Protein AF-A0A924BT52-F1 (afdb_monomer_lite)

Structure (mmCIF, N/CA/C/O backbone):
data_AF-A0A924BT52-F1
#
_entry.id   AF-A0A924BT52-F1
#
loop_
_atom_site.group_PDB
_atom_site.id
_atom_site.type_symbol
_atom_site.label_atom_id
_atom_site.label_alt_id
_atom_site.label_comp_id
_atom_site.label_asym_id
_atom_site.label_entity_id
_atom_site.label_seq_id
_atom_site.pdbx_PDB_ins_code
_atom_site.Cartn_x
_atom_site.Cartn_y
_atom_site.Cartn_z
_atom_site.occupancy
_atom_site.B_iso_or_equiv
_atom_site.auth_seq_id
_atom_site.auth_comp_id
_atom_site.auth_asym_id
_atom_site.auth_atom_id
_atom_site.pdbx_PDB_model_num
ATOM 1 N N . GLY A 1 1 ? 48.127 -14.250 28.132 1.00 52.12 1 GLY A N 1
ATOM 2 C CA . GLY A 1 1 ? 47.075 -14.469 27.124 1.00 52.12 1 GLY A CA 1
ATOM 3 C C . GLY A 1 1 ? 46.725 -13.171 26.430 1.00 52.12 1 GLY A C 1
ATOM 4 O O . GLY A 1 1 ? 45.773 -12.531 26.835 1.00 52.12 1 GLY A O 1
ATOM 5 N N . ILE A 1 2 ? 47.506 -12.782 25.417 1.00 56.34 2 ILE A N 1
ATOM 6 C CA . ILE A 1 2 ? 47.287 -11.564 24.606 1.00 56.34 2 ILE A CA 1
ATOM 7 C C . ILE A 1 2 ? 47.092 -11.870 23.109 1.00 56.34 2 ILE A C 1
ATOM 9 O O . ILE A 1 2 ? 46.644 -11.013 22.361 1.00 56.34 2 ILE A O 1
ATOM 13 N N . ALA A 1 3 ? 47.349 -13.107 22.668 1.00 55.03 3 ALA A N 1
ATOM 14 C CA . ALA A 1 3 ? 47.165 -13.513 21.272 1.00 55.03 3 ALA A CA 1
ATOM 15 C C . ALA A 1 3 ? 45.686 -13.745 20.890 1.00 55.03 3 ALA A C 1
ATOM 17 O O . ALA A 1 3 ? 45.318 -13.593 19.731 1.00 55.03 3 ALA A O 1
ATOM 18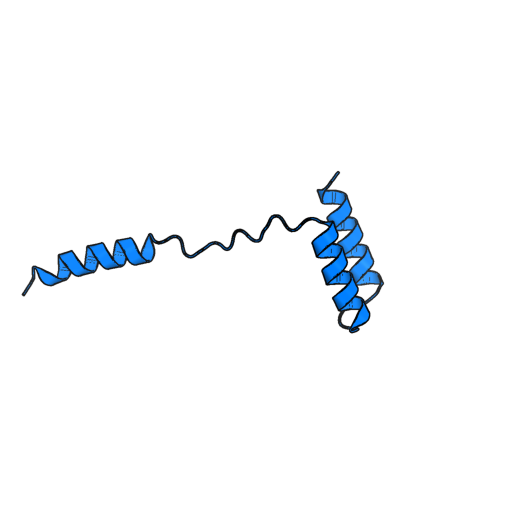 N N . ALA A 1 4 ? 44.817 -14.058 21.860 1.00 57.31 4 ALA A N 1
ATOM 19 C CA . ALA A 1 4 ? 43.392 -14.296 21.609 1.00 57.31 4 ALA A CA 1
ATOM 20 C C . ALA A 1 4 ? 42.597 -13.004 21.322 1.00 57.31 4 ALA A C 1
ATOM 22 O O . ALA A 1 4 ? 41.591 -13.049 20.620 1.00 57.31 4 ALA A O 1
ATOM 23 N N . ALA A 1 5 ? 43.065 -11.847 21.807 1.00 56.62 5 ALA A N 1
ATOM 24 C CA . ALA A 1 5 ? 42.379 -10.567 21.618 1.00 56.62 5 ALA A CA 1
ATOM 25 C C . ALA A 1 5 ? 42.457 -10.051 20.165 1.00 56.62 5 ALA A C 1
ATOM 27 O O . ALA A 1 5 ? 41.500 -9.460 19.673 1.00 56.62 5 ALA A O 1
ATOM 28 N N . GLY A 1 6 ? 43.555 -10.324 19.446 1.00 59.12 6 GLY A N 1
ATOM 29 C CA . GLY A 1 6 ? 43.701 -9.932 18.036 1.00 59.12 6 GLY A CA 1
ATOM 30 C C . GLY A 1 6 ? 42.853 -10.775 17.074 1.00 59.12 6 GLY A C 1
ATOM 31 O O . GLY A 1 6 ? 42.308 -10.249 16.103 1.00 59.12 6 GLY A O 1
ATOM 32 N N . ALA A 1 7 ? 42.685 -12.068 17.376 1.00 58.88 7 ALA A N 1
ATOM 33 C CA . ALA A 1 7 ? 41.850 -12.970 16.583 1.00 58.88 7 ALA A CA 1
ATOM 34 C C . ALA A 1 7 ? 40.359 -12.606 16.692 1.00 58.88 7 ALA A C 1
ATOM 36 O O . ALA A 1 7 ? 39.685 -12.526 15.670 1.00 58.88 7 ALA A O 1
ATOM 37 N N . LEU A 1 8 ? 39.879 -12.302 17.906 1.00 61.50 8 LEU A N 1
ATOM 38 C CA . LEU A 1 8 ? 38.511 -11.828 18.161 1.00 61.50 8 LEU A CA 1
ATOM 39 C C . LEU A 1 8 ? 38.237 -10.440 17.557 1.00 61.50 8 LEU A C 1
ATOM 41 O O . LEU A 1 8 ? 37.145 -10.202 17.048 1.00 61.50 8 LEU A O 1
ATOM 45 N N . GLY A 1 9 ? 39.225 -9.537 17.554 1.00 59.75 9 GLY A N 1
ATOM 46 C CA . GLY A 1 9 ? 39.083 -8.215 16.932 1.00 59.75 9 GLY A CA 1
ATOM 47 C C . GLY A 1 9 ? 38.854 -8.279 15.417 1.00 59.75 9 GLY A C 1
ATOM 48 O O . GLY A 1 9 ? 38.036 -7.530 14.884 1.00 59.75 9 GLY A O 1
ATOM 49 N N . SER A 1 10 ? 39.507 -9.219 14.726 1.00 59.94 10 SER A N 1
ATOM 50 C CA . SER A 1 10 ? 39.319 -9.404 13.279 1.00 59.94 10 SER A CA 1
ATOM 51 C C . SER A 1 10 ? 37.988 -10.079 12.935 1.00 59.94 10 SER A C 1
ATOM 53 O O . SER A 1 10 ? 37.329 -9.662 11.984 1.00 59.94 10 SER A O 1
ATOM 55 N N . THR A 1 11 ? 37.535 -11.069 13.714 1.00 60.72 11 THR A N 1
ATOM 56 C CA . THR A 1 11 ? 36.198 -11.663 13.519 1.00 60.72 11 THR A CA 1
ATOM 57 C C . THR A 1 11 ? 35.079 -10.683 13.843 1.00 60.72 11 THR A C 1
ATOM 59 O O . THR A 1 11 ? 34.067 -10.686 13.149 1.00 60.72 11 THR A O 1
ATOM 62 N N . MET A 1 12 ? 35.256 -9.799 14.827 1.00 63.59 12 MET A N 1
ATOM 63 C CA . MET A 1 12 ? 34.252 -8.787 15.156 1.00 63.59 12 MET A CA 1
ATOM 64 C C . MET A 1 12 ? 34.190 -7.663 14.107 1.00 63.59 12 MET A C 1
ATOM 66 O O . MET A 1 12 ? 33.096 -7.224 13.757 1.00 63.59 12 MET A O 1
ATOM 70 N N . ASN A 1 13 ? 35.322 -7.269 13.510 1.00 61.66 13 ASN A N 1
ATOM 71 C CA . ASN A 1 13 ? 35.324 -6.344 12.369 1.00 61.66 13 ASN A CA 1
ATOM 72 C C . ASN A 1 13 ? 34.688 -6.965 11.109 1.00 61.66 13 ASN A C 1
ATOM 74 O O . ASN A 1 13 ? 34.015 -6.265 10.359 1.00 61.66 13 ASN A O 1
ATOM 78 N N . GLN A 1 14 ? 34.839 -8.277 10.898 1.00 58.09 14 GLN A N 1
ATOM 79 C CA . GLN A 1 14 ? 34.154 -9.012 9.821 1.00 58.09 14 GLN A CA 1
ATOM 80 C C . GLN A 1 14 ? 32.661 -9.246 10.114 1.00 58.09 14 GLN A C 1
ATOM 82 O O . GLN A 1 14 ? 31.854 -9.294 9.189 1.00 58.09 14 GLN A O 1
ATOM 87 N N . ALA A 1 15 ? 32.265 -9.339 11.387 1.00 58.97 15 ALA A N 1
ATOM 88 C CA . ALA A 1 15 ? 30.859 -9.409 11.790 1.00 58.97 15 ALA A CA 1
ATOM 89 C C . ALA A 1 15 ? 30.144 -8.054 11.647 1.00 58.97 15 ALA A C 1
ATOM 91 O O . ALA A 1 15 ? 28.958 -8.029 11.334 1.00 58.97 15 ALA A O 1
ATOM 92 N N . LEU A 1 16 ? 30.862 -6.936 11.810 1.00 60.03 16 LEU A N 1
ATOM 93 C CA . LEU A 1 16 ? 30.330 -5.588 11.569 1.00 60.03 16 LEU A CA 1
ATOM 94 C C . LEU A 1 16 ? 30.451 -5.144 10.097 1.00 60.03 16 LEU A C 1
ATOM 96 O O . LEU A 1 16 ? 29.707 -4.272 9.663 1.00 60.03 16 LEU A O 1
ATOM 100 N N . SER A 1 17 ? 31.358 -5.762 9.329 1.00 52.94 17 SER A N 1
ATOM 101 C CA . SER A 1 17 ? 31.496 -5.581 7.871 1.00 52.94 17 SER A CA 1
ATOM 102 C C . SER A 1 17 ? 30.719 -6.619 7.057 1.00 52.94 17 SER A C 1
ATOM 104 O O . SER A 1 17 ? 30.745 -6.578 5.828 1.00 52.94 17 SER A O 1
ATOM 106 N N . THR A 1 18 ? 29.991 -7.529 7.714 1.00 47.00 18 THR A N 1
ATOM 107 C CA . THR A 1 18 ? 28.818 -8.122 7.076 1.00 47.00 18 THR A CA 1
ATOM 108 C C . THR A 1 18 ? 27.905 -6.944 6.799 1.00 47.00 18 THR A C 1
ATOM 110 O O . THR A 1 18 ? 27.529 -6.268 7.760 1.00 47.00 18 THR A O 1
ATOM 113 N N . PRO A 1 19 ? 27.566 -6.647 5.532 1.00 46.28 19 PRO A N 1
ATOM 114 C CA . PRO A 1 19 ? 26.475 -5.739 5.292 1.00 46.28 19 PRO A CA 1
ATOM 115 C C . PRO A 1 19 ? 25.312 -6.409 6.007 1.00 46.28 19 PRO A C 1
ATOM 117 O O . PRO A 1 19 ? 24.827 -7.456 5.571 1.00 46.28 19 PRO A O 1
ATOM 120 N N . ALA A 1 20 ? 24.910 -5.843 7.155 1.00 47.31 20 ALA A N 1
ATOM 121 C CA . ALA A 1 20 ? 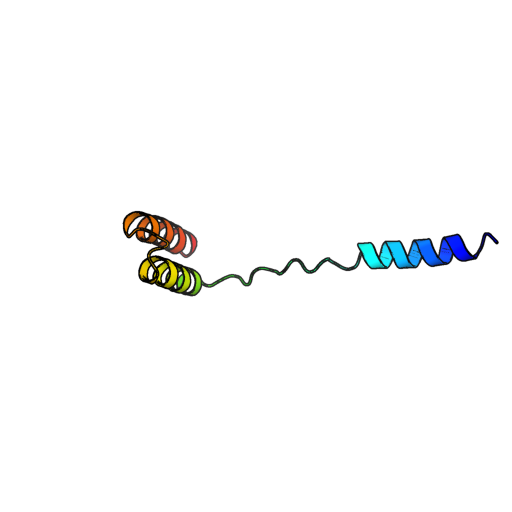23.541 -5.940 7.606 1.00 47.31 20 ALA A CA 1
ATOM 122 C C . ALA A 1 20 ? 22.768 -5.818 6.316 1.00 47.31 20 ALA A C 1
ATOM 124 O O . ALA A 1 20 ? 23.007 -4.851 5.586 1.00 47.31 20 ALA A O 1
ATOM 125 N N . ALA A 1 21 ? 22.029 -6.869 5.967 1.00 46.28 21 ALA A N 1
ATOM 126 C CA . ALA A 1 21 ? 21.165 -6.838 4.825 1.00 46.28 21 ALA A CA 1
ATOM 127 C C . ALA A 1 21 ? 20.339 -5.567 5.014 1.00 46.28 21 ALA A C 1
ATOM 129 O O . ALA A 1 21 ? 19.333 -5.544 5.720 1.00 46.28 21 ALA A O 1
ATOM 130 N N . ALA A 1 22 ? 20.796 -4.483 4.386 1.00 43.22 22 ALA A N 1
ATOM 131 C CA . ALA A 1 22 ? 19.961 -3.614 3.635 1.00 43.22 22 ALA A CA 1
ATOM 132 C C . ALA A 1 22 ? 19.243 -4.626 2.768 1.00 43.22 22 ALA A C 1
ATOM 134 O O . ALA A 1 22 ? 19.732 -5.050 1.723 1.00 43.22 22 ALA A O 1
ATOM 135 N N . SER A 1 23 ? 18.128 -5.121 3.308 1.00 41.38 23 SER A N 1
ATOM 136 C CA . SER A 1 23 ? 16.927 -5.323 2.556 1.00 41.38 23 SER A CA 1
ATOM 137 C C . SER A 1 23 ? 16.884 -4.098 1.669 1.00 41.38 23 SER A C 1
ATOM 139 O O . SER A 1 23 ? 16.418 -3.031 2.066 1.00 41.38 23 SER A O 1
ATOM 141 N N . THR A 1 24 ? 17.528 -4.218 0.508 1.00 43.84 24 THR A N 1
ATOM 142 C CA . THR A 1 24 ? 17.124 -3.567 -0.705 1.00 43.84 24 THR A CA 1
ATOM 143 C C . THR A 1 24 ? 15.658 -3.916 -0.725 1.00 43.84 24 THR A C 1
ATOM 145 O O . THR A 1 24 ? 15.291 -5.024 -1.116 1.00 43.84 24 THR A O 1
ATOM 148 N N . ALA A 1 25 ? 14.846 -3.038 -0.121 1.00 45.69 25 ALA A N 1
ATOM 149 C CA . ALA A 1 25 ? 13.425 -3.027 -0.342 1.00 45.69 25 ALA A CA 1
ATOM 150 C C . ALA A 1 25 ? 13.362 -3.183 -1.854 1.00 45.69 25 ALA A C 1
ATOM 152 O O . ALA A 1 25 ? 14.020 -2.385 -2.545 1.00 45.69 25 ALA A O 1
ATOM 153 N N . PRO A 1 26 ? 12.772 -4.283 -2.359 1.00 52.34 26 PRO A N 1
ATOM 154 C CA . PRO A 1 26 ? 12.638 -4.458 -3.789 1.00 52.34 26 PRO A CA 1
ATOM 155 C C . PRO A 1 26 ? 12.167 -3.114 -4.320 1.00 52.34 26 PRO A C 1
ATOM 157 O O . PRO A 1 26 ? 11.418 -2.434 -3.614 1.00 52.34 26 PRO A O 1
ATOM 160 N N . ALA A 1 27 ? 12.661 -2.682 -5.476 1.00 56.44 27 ALA A N 1
ATOM 161 C CA . ALA A 1 27 ? 12.038 -1.569 -6.168 1.00 56.44 27 ALA A CA 1
ATOM 162 C C . ALA A 1 27 ? 10.575 -1.987 -6.364 1.00 56.44 27 ALA A C 1
ATOM 164 O O . ALA A 1 27 ? 10.260 -2.733 -7.283 1.00 56.44 27 ALA A O 1
ATOM 165 N N . GLU A 1 28 ? 9.734 -1.691 -5.372 1.00 59.97 28 GLU A N 1
ATOM 166 C CA . GLU A 1 28 ? 8.388 -2.206 -5.292 1.00 59.97 28 GLU A CA 1
ATOM 167 C C . GLU A 1 28 ? 7.711 -1.481 -6.418 1.00 59.97 28 GLU A C 1
ATOM 169 O O . GLU A 1 28 ? 7.628 -0.249 -6.403 1.00 59.97 28 GLU A O 1
ATOM 174 N N . ASP A 1 29 ? 7.320 -2.253 -7.430 1.00 77.94 29 ASP A N 1
ATOM 175 C CA . ASP A 1 29 ? 6.622 -1.696 -8.559 1.00 77.94 29 ASP A CA 1
ATOM 176 C C . ASP A 1 29 ? 5.504 -0.808 -8.011 1.00 77.94 29 ASP A C 1
ATOM 178 O O . ASP A 1 29 ? 4.778 -1.213 -7.094 1.00 77.94 29 ASP A O 1
ATOM 182 N N . PRO A 1 30 ? 5.349 0.409 -8.542 1.00 77.69 30 PRO A N 1
ATOM 183 C CA 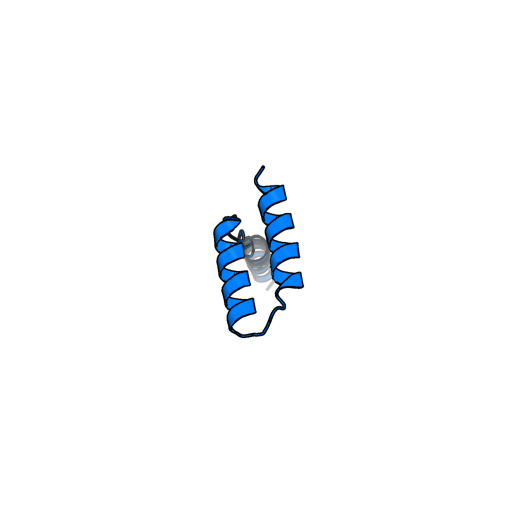. PRO A 1 30 ? 4.321 1.348 -8.093 1.00 77.69 30 PRO A CA 1
ATOM 184 C C . PRO A 1 30 ? 2.941 0.676 -8.016 1.00 77.69 30 PRO A C 1
ATOM 186 O O . PRO A 1 30 ? 2.156 0.944 -7.111 1.00 77.69 30 PRO A O 1
ATOM 189 N N . PHE A 1 31 ? 2.679 -0.273 -8.917 1.00 81.56 31 PHE A N 1
ATOM 190 C CA . PHE A 1 31 ? 1.478 -1.097 -8.947 1.00 81.56 31 PHE A CA 1
ATOM 191 C C . PHE A 1 31 ? 1.364 -2.077 -7.767 1.00 81.56 31 PHE A C 1
ATOM 193 O O . PHE A 1 31 ? 0.274 -2.227 -7.219 1.00 81.56 31 PHE A O 1
ATOM 200 N N . ALA A 1 32 ? 2.463 -2.694 -7.323 1.00 84.88 32 ALA A N 1
ATOM 201 C CA . ALA A 1 32 ? 2.481 -3.565 -6.146 1.00 84.88 32 ALA A CA 1
ATOM 202 C C . ALA A 1 32 ? 2.198 -2.779 -4.853 1.00 84.88 32 ALA A C 1
ATOM 204 O O . ALA A 1 32 ? 1.504 -3.269 -3.955 1.00 84.88 32 ALA A O 1
ATOM 205 N N . VAL A 1 33 ? 2.672 -1.531 -4.773 1.00 83.75 33 VAL A N 1
ATOM 206 C CA . VAL A 1 33 ? 2.356 -0.630 -3.654 1.00 83.75 33 VAL A CA 1
ATOM 207 C C . VAL A 1 33 ? 0.886 -0.2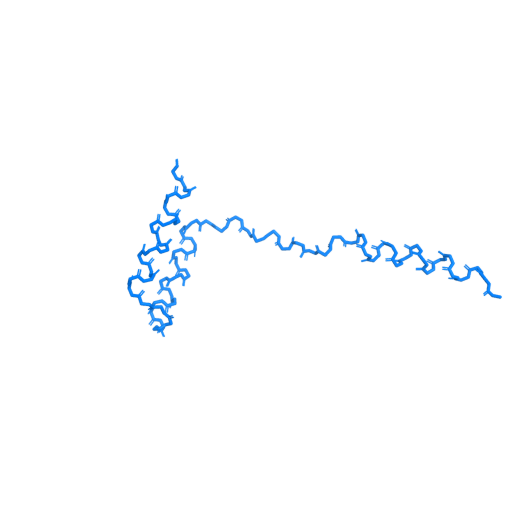05 -3.700 1.00 83.75 33 VAL A C 1
ATOM 209 O O . VAL A 1 33 ? 0.219 -0.240 -2.667 1.00 83.75 33 VAL A O 1
ATOM 212 N N . ILE A 1 34 ? 0.343 0.114 -4.882 1.00 86.81 34 ILE A N 1
ATOM 213 C CA . ILE A 1 34 ? -1.090 0.414 -5.059 1.00 86.81 34 ILE A CA 1
ATOM 214 C C . ILE A 1 34 ? -1.960 -0.781 -4.628 1.00 86.81 34 ILE A C 1
ATOM 216 O O . ILE A 1 34 ? -2.955 -0.586 -3.931 1.00 86.81 34 ILE A O 1
ATOM 220 N N . GLU A 1 35 ? -1.582 -2.019 -4.957 1.00 87.88 35 GLU A N 1
ATOM 221 C CA . GLU A 1 35 ? -2.317 -3.215 -4.518 1.00 87.88 35 GLU A CA 1
ATOM 222 C C . GLU A 1 35 ? -2.304 -3.374 -2.986 1.00 87.88 35 GLU A C 1
ATOM 224 O O . GLU A 1 35 ? -3.344 -3.637 -2.376 1.00 87.88 35 GLU A O 1
ATOM 229 N N . LYS A 1 36 ? -1.148 -3.169 -2.336 1.00 86.56 36 LYS A N 1
ATOM 230 C CA . LYS A 1 36 ? -1.048 -3.166 -0.864 1.00 86.56 36 LYS A CA 1
ATOM 231 C C . LYS A 1 36 ? -1.905 -2.067 -0.238 1.00 86.56 36 LYS A C 1
ATOM 233 O O . LYS A 1 36 ? -2.606 -2.331 0.736 1.00 86.56 36 LYS A O 1
ATOM 238 N N . LEU A 1 37 ? -1.891 -0.862 -0.804 1.00 87.12 37 LEU A N 1
ATOM 239 C CA . LEU A 1 37 ? -2.718 0.251 -0.339 1.00 87.12 37 LEU A CA 1
ATOM 240 C C . LEU A 1 37 ? -4.216 -0.056 -0.482 1.00 87.12 37 LEU A C 1
ATOM 242 O O . LEU A 1 37 ? -4.988 0.264 0.417 1.00 87.12 37 LEU A O 1
ATOM 246 N N . HIS A 1 38 ? -4.628 -0.747 -1.548 1.00 88.06 38 HIS A N 1
ATOM 247 C CA . HIS A 1 38 ? -6.029 -1.124 -1.751 1.00 88.06 38 HIS A CA 1
ATOM 248 C C . HIS A 1 38 ? -6.473 -2.204 -0.756 1.00 88.06 38 HIS A C 1
ATOM 250 O O . HIS A 1 38 ? -7.597 -2.170 -0.252 1.00 88.06 38 HIS A O 1
ATOM 256 N N . LYS A 1 39 ? -5.573 -3.131 -0.400 1.00 90.62 39 LYS A N 1
ATOM 257 C CA . LYS A 1 39 ? -5.809 -4.080 0.700 1.00 90.62 39 LYS A CA 1
ATOM 258 C C . LYS A 1 39 ? -6.005 -3.347 2.029 1.00 90.62 39 LYS A C 1
ATOM 260 O O . LYS A 1 39 ? -6.937 -3.686 2.748 1.00 90.62 39 LYS A O 1
ATOM 265 N N . LEU A 1 40 ? 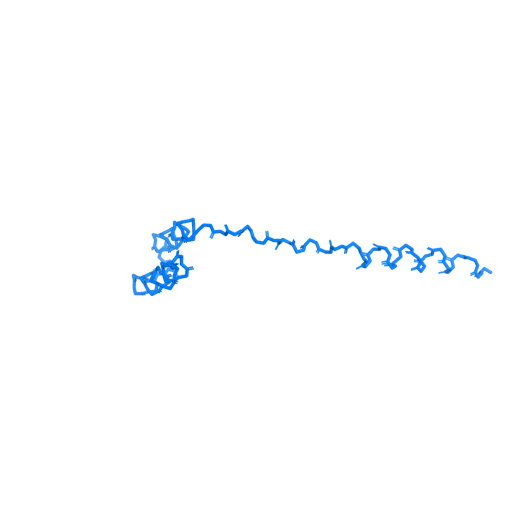-5.190 -2.327 2.324 1.00 88.12 40 LEU A N 1
ATOM 266 C CA . LEU A 1 40 ? -5.328 -1.495 3.530 1.00 88.12 40 LEU A CA 1
ATOM 267 C C . LEU A 1 40 ? -6.648 -0.704 3.560 1.00 88.12 40 LEU A C 1
ATOM 269 O O . LEU A 1 40 ? -7.279 -0.624 4.610 1.00 88.12 40 LEU A O 1
ATOM 273 N N . LEU A 1 41 ? -7.096 -0.186 2.415 1.00 90.06 41 LEU A N 1
ATOM 274 C CA . LEU A 1 41 ? -8.412 0.446 2.269 1.00 90.06 41 LEU A CA 1
ATOM 275 C C . LEU A 1 41 ? -9.550 -0.562 2.510 1.00 90.06 41 LEU A C 1
ATOM 277 O O . LEU A 1 41 ? -10.475 -0.291 3.267 1.00 90.06 41 LEU A O 1
ATOM 281 N N . THR A 1 42 ? -9.448 -1.761 1.929 1.00 88.81 42 THR A N 1
ATOM 282 C CA . THR A 1 42 ? -10.473 -2.816 2.047 1.00 88.81 42 THR A CA 1
ATOM 283 C C . THR A 1 42 ? -10.639 -3.305 3.488 1.00 88.81 42 THR A C 1
ATOM 285 O O . THR A 1 42 ? -11.754 -3.579 3.921 1.00 88.81 42 THR A O 1
ATOM 288 N N . ILE A 1 43 ? -9.545 -3.401 4.251 1.00 92.31 43 ILE A N 1
ATOM 289 C CA . ILE A 1 43 ? -9.602 -3.749 5.682 1.00 92.31 43 ILE A CA 1
ATOM 290 C C . ILE A 1 43 ? -9.989 -2.555 6.576 1.00 92.31 43 ILE A C 1
ATOM 292 O O . ILE A 1 43 ? -10.041 -2.714 7.793 1.00 92.31 43 ILE A O 1
ATOM 296 N N . GLY A 1 44 ? -10.241 -1.373 5.998 1.00 88.56 44 GLY A N 1
ATOM 297 C CA . GLY A 1 44 ? -10.632 -0.159 6.720 1.00 88.56 44 GLY A CA 1
ATOM 298 C C . GLY A 1 44 ? -9.495 0.520 7.490 1.00 88.56 44 GLY A C 1
ATOM 299 O O . GLY A 1 44 ? -9.759 1.321 8.381 1.00 88.56 44 GLY A O 1
ATOM 300 N N . ALA A 1 45 ? -8.237 0.192 7.183 1.00 88.12 45 ALA A N 1
ATOM 301 C CA . ALA A 1 45 ? -7.058 0.806 7.797 1.00 88.12 45 ALA A CA 1
ATOM 302 C C . ALA A 1 45 ? -6.627 2.111 7.105 1.00 88.12 45 ALA A C 1
ATOM 304 O O . ALA A 1 45 ? -5.807 2.842 7.656 1.00 88.12 45 ALA A O 1
ATOM 305 N N . LEU A 1 46 ? -7.147 2.381 5.905 1.00 87.12 46 LEU A N 1
ATOM 306 C CA . LEU A 1 46 ? -6.923 3.606 5.142 1.00 87.12 46 LEU A CA 1
ATOM 307 C C . LEU A 1 46 ? -8.259 4.163 4.650 1.00 87.12 46 LEU A C 1
ATOM 309 O O . LEU A 1 46 ? -9.175 3.391 4.370 1.00 87.12 46 LEU A O 1
ATOM 313 N N . SER A 1 47 ? -8.334 5.479 4.489 1.00 86.75 47 SER A N 1
ATOM 314 C CA . SER A 1 47 ? -9.485 6.169 3.890 1.00 86.75 47 SER A CA 1
ATOM 315 C C . SER A 1 47 ? -9.316 6.306 2.368 1.00 86.75 47 SER A C 1
ATOM 317 O O . SER A 1 47 ? -8.187 6.294 1.871 1.00 86.75 47 SER A O 1
ATOM 319 N N . GLU A 1 48 ? -10.407 6.480 1.610 1.00 86.62 48 GLU A N 1
ATOM 320 C CA . GLU A 1 48 ? -10.342 6.701 0.147 1.00 86.62 48 GLU A CA 1
ATOM 321 C C . GLU A 1 48 ? -9.438 7.895 -0.216 1.00 86.62 48 GLU A C 1
ATOM 323 O O . GLU A 1 48 ? -8.597 7.788 -1.106 1.00 86.62 48 GLU A O 1
ATOM 328 N N . GLU A 1 49 ? -9.521 8.994 0.541 1.00 87.25 49 GLU A N 1
ATOM 329 C CA . GLU A 1 49 ? -8.681 10.187 0.350 1.00 87.25 49 GLU A CA 1
ATOM 330 C C . GLU A 1 49 ? -7.180 9.892 0.521 1.00 87.25 49 GLU A C 1
ATOM 332 O O . GLU A 1 49 ? -6.341 10.388 -0.236 1.00 87.25 49 GLU A O 1
ATOM 337 N N . GLU A 1 50 ? -6.822 9.047 1.490 1.00 85.62 50 GLU A N 1
ATOM 338 C CA . GLU A 1 50 ? -5.431 8.664 1.754 1.00 85.62 50 GLU A CA 1
ATOM 339 C C . GLU A 1 50 ? -4.889 7.697 0.694 1.00 85.62 50 GLU A C 1
ATOM 341 O O . GLU A 1 50 ? -3.695 7.725 0.369 1.00 85.62 50 GLU A O 1
ATOM 346 N N . PHE A 1 51 ? -5.759 6.847 0.145 1.00 89.44 51 PHE A N 1
ATOM 347 C CA . PHE A 1 51 ? -5.429 5.941 -0.949 1.00 89.44 51 PHE A CA 1
ATOM 348 C C . PHE A 1 51 ? -5.132 6.715 -2.239 1.00 89.44 51 PHE A C 1
ATOM 350 O O . PHE A 1 51 ? -4.076 6.503 -2.846 1.00 89.44 51 PHE A O 1
ATOM 357 N N . ASP A 1 52 ? -6.006 7.646 -2.631 1.00 86.88 52 ASP A N 1
ATOM 358 C CA . ASP A 1 52 ? -5.839 8.431 -3.859 1.00 86.88 52 ASP A CA 1
ATOM 359 C C . ASP A 1 52 ? -4.622 9.364 -3.800 1.00 86.88 52 ASP A C 1
ATOM 361 O O . ASP A 1 52 ? -3.848 9.423 -4.761 1.00 86.88 52 ASP A O 1
ATOM 365 N N . ALA A 1 53 ? -4.363 10.003 -2.653 1.00 89.06 53 ALA A N 1
ATOM 366 C CA . ALA A 1 53 ? -3.163 10.821 -2.460 1.00 89.06 53 ALA A CA 1
ATOM 367 C C . ALA A 1 53 ? -1.865 10.015 -2.669 1.00 89.06 53 ALA A C 1
ATOM 369 O O . ALA A 1 53 ? -0.952 10.458 -3.372 1.00 89.06 53 ALA A O 1
ATOM 370 N N . LYS A 1 54 ? -1.785 8.800 -2.109 1.00 83.69 54 LYS A N 1
ATOM 371 C CA . LYS A 1 54 ? -0.611 7.921 -2.267 1.00 83.69 54 LYS A CA 1
ATOM 372 C C . LYS A 1 54 ? -0.517 7.323 -3.671 1.00 83.69 54 LYS A C 1
ATOM 374 O O . LYS A 1 54 ? 0.585 7.159 -4.190 1.00 83.69 54 LYS A O 1
ATOM 379 N N . LYS A 1 55 ? -1.649 7.024 -4.308 1.00 85.19 55 LYS A N 1
ATOM 380 C CA . LYS A 1 55 ? -1.707 6.538 -5.693 1.00 85.19 55 LYS A CA 1
ATOM 381 C C . LYS A 1 55 ? -1.208 7.594 -6.683 1.00 85.19 55 LYS A C 1
ATOM 383 O O . LYS A 1 55 ? -0.438 7.253 -7.579 1.00 85.19 55 LYS A O 1
ATOM 388 N N . ALA A 1 56 ? -1.604 8.856 -6.513 1.00 86.25 56 ALA A N 1
ATOM 389 C CA . ALA A 1 56 ? -1.146 9.966 -7.348 1.00 86.25 56 ALA A CA 1
ATOM 390 C C . ALA A 1 56 ? 0.366 10.215 -7.202 1.00 86.25 56 ALA A C 1
ATOM 392 O O . ALA A 1 56 ? 1.060 10.367 -8.207 1.00 86.25 56 ALA A O 1
ATOM 393 N N . ASP A 1 57 ? 0.888 10.178 -5.971 1.00 84.12 57 ASP A N 1
ATOM 394 C CA . ASP A 1 57 ? 2.328 10.281 -5.684 1.00 84.12 57 ASP A CA 1
ATOM 395 C C . ASP A 1 57 ? 3.128 9.137 -6.335 1.00 84.12 57 ASP A C 1
ATOM 397 O O . ASP A 1 57 ? 4.159 9.369 -6.970 1.00 84.12 57 ASP A O 1
ATOM 401 N N . LEU A 1 58 ? 2.619 7.902 -6.257 1.00 84.25 58 LEU A N 1
ATOM 402 C CA . LEU A 1 58 ? 3.243 6.737 -6.891 1.00 84.25 58 LEU A CA 1
ATOM 403 C C . LEU A 1 58 ? 3.221 6.819 -8.419 1.00 84.25 58 LEU A C 1
ATOM 405 O O . LEU A 1 58 ? 4.240 6.546 -9.044 1.00 84.25 58 LEU A O 1
ATOM 409 N N . LEU A 1 59 ? 2.104 7.227 -9.028 1.00 81.38 59 LEU A N 1
ATOM 410 C CA . LEU A 1 59 ? 2.017 7.440 -10.479 1.00 81.38 59 LEU A CA 1
ATOM 411 C C . LEU A 1 59 ? 2.954 8.560 -10.953 1.00 81.38 59 LEU A C 1
ATOM 413 O O . LEU A 1 59 ? 3.541 8.452 -12.028 1.00 81.38 59 LEU A O 1
ATOM 417 N N . GLY A 1 60 ? 3.127 9.608 -10.144 1.00 79.38 60 GLY A N 1
ATOM 418 C CA . GLY A 1 60 ? 4.038 10.715 -10.430 1.00 79.38 60 GLY A CA 1
ATOM 419 C C . GLY A 1 60 ? 5.516 10.318 -10.435 1.00 79.38 60 GLY A C 1
ATOM 420 O O . GLY A 1 60 ? 6.278 10.885 -11.208 1.00 79.38 60 GLY A O 1
ATOM 421 N N . ARG A 1 61 ? 5.929 9.327 -9.629 1.00 73.25 61 ARG A N 1
ATOM 422 C CA . ARG A 1 61 ? 7.324 8.835 -9.592 1.00 73.25 61 ARG A CA 1
ATOM 423 C C . ARG A 1 61 ? 7.724 7.9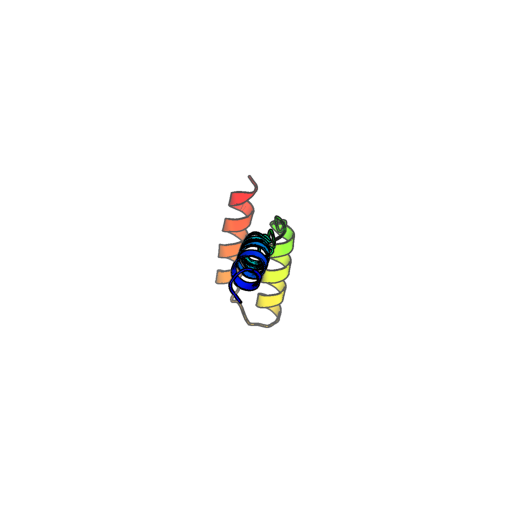57 -10.782 1.00 73.25 61 ARG A C 1
ATOM 425 O O . ARG A 1 61 ? 8.903 7.660 -10.940 1.00 73.25 61 ARG A O 1
ATOM 432 N N . VAL A 1 62 ? 6.752 7.487 -11.558 1.00 68.88 62 VAL A N 1
ATOM 433 C CA . VAL A 1 62 ? 6.940 6.463 -12.604 1.00 68.88 62 VAL A CA 1
ATOM 434 C C . VAL A 1 62 ? 6.964 7.083 -14.000 1.00 68.88 62 VAL A C 1
ATOM 436 O O . VAL A 1 62 ? 7.380 6.434 -14.958 1.00 68.88 62 VAL A O 1
ATOM 439 N N . LYS A 1 63 ? 6.508 8.332 -14.116 1.00 55.38 63 LYS A N 1
ATOM 440 C CA . LYS A 1 63 ? 6.530 9.126 -15.342 1.00 55.38 63 LYS A CA 1
ATOM 441 C C . LYS A 1 63 ? 7.832 9.910 -15.457 1.00 55.38 63 LYS A C 1
ATOM 443 O O . LYS A 1 63 ? 8.284 10.058 -16.613 1.00 55.38 63 LYS A O 1
#

pLDDT: mean 70.98, std 16.3, range [41.38, 92.31]

Foldseek 3Di:
DPPVVVVVVVVVVVVVVPPPPPPPVPVCQLVNVLVVLVVCVVVVVDDPVRSVVSNVVSVVVVD

Secondary structure (DSSP, 8-state):
--HHHHHHHHHHHHHHSS-----------HHHHHHHHHHHHHTTSS-HHHHHHHHHHHHHTT-

Sequence (63 aa):
GIAAAGALGSTMNQALSTPAAASTAPAEDPFAVIEKLHKLLTIGALSEEEFDAKKADLLGRVK

Radius of gyration: 22.33 Å; chains: 1; bounding box: 58×25×42 Å